Protein AF-A0A847LH49-F1 (afdb_monomer)

Foldseek 3Di:
DAEEALVLVCLCLPDDDNNVLSVVVCVQPVLYAYAPCSLVVNVVVLVVCCVVVVAPPVRSVVSSVVSCVSCVVRHDYDDVVQLVVCVVPAVDDSRVSRRLVSLVVVVHAYADPDPRCCVPPVPRYDHSNGDDRD

Radius of gyration: 14.62 Å; Cα contacts (8 Å, |Δi|>4): 179; chains: 1; bounding box: 34×33×39 Å

Sequence (134 aa):
MIAVDTQVIVYHYLPGEKSELTENLIRRDSDWVTSPLWKYEFRNVLAGFIRKKLVAPLDAVRIAEEAEQFFLNREVLVPPARIVELMAKFPCTGYDLEFVAVAQEMGTRLVTNDGDLLKHFPRATIPLKEFRKK

Structure (mmCIF, N/CA/C/O backbone):
data_AF-A0A847LH49-F1
#
_entry.id   AF-A0A847LH49-F1
#
loop_
_atom_site.group_PDB
_atom_site.id
_atom_site.type_symbol
_atom_site.label_atom_id
_atom_site.label_alt_id
_atom_site.label_comp_id
_atom_site.label_asym_id
_atom_site.label_entity_id
_atom_site.label_seq_id
_atom_site.pdbx_PDB_ins_code
_atom_site.Cartn_x
_atom_site.Cartn_y
_atom_site.Cartn_z
_atom_site.occupancy
_atom_site.B_iso_or_equiv
_atom_site.auth_seq_id
_atom_site.auth_comp_id
_atom_site.auth_asym_id
_atom_site.auth_atom_id
_atom_site.pdbx_PDB_model_num
ATOM 1 N N . MET A 1 1 ? -13.808 -8.222 1.409 1.00 92.44 1 MET A N 1
ATOM 2 C CA . MET A 1 1 ? -13.304 -6.843 1.395 1.00 92.44 1 MET A CA 1
ATOM 3 C C . MET A 1 1 ? -12.241 -6.622 2.457 1.00 92.44 1 MET A C 1
ATOM 5 O O . MET A 1 1 ? -12.539 -6.746 3.646 1.00 92.44 1 MET A O 1
ATOM 9 N N . ILE A 1 2 ? -11.032 -6.241 2.049 1.00 97.19 2 ILE A N 1
ATOM 10 C CA . ILE A 1 2 ? -9.914 -5.879 2.937 1.00 97.19 2 ILE A CA 1
ATOM 11 C C . ILE A 1 2 ? -9.168 -4.658 2.416 1.00 97.19 2 ILE A C 1
ATOM 13 O O . ILE A 1 2 ? -9.092 -4.461 1.209 1.00 97.19 2 ILE A O 1
ATOM 17 N N . ALA A 1 3 ? -8.593 -3.860 3.313 1.00 98.25 3 ALA A N 1
ATOM 18 C CA . ALA A 1 3 ? -7.681 -2.797 2.911 1.00 98.25 3 ALA A CA 1
ATOM 19 C C . ALA A 1 3 ? -6.254 -3.350 2.787 1.00 98.25 3 ALA A C 1
ATOM 21 O O . ALA A 1 3 ? -5.866 -4.226 3.561 1.00 98.25 3 ALA A O 1
ATOM 22 N N . VAL A 1 4 ? -5.467 -2.839 1.843 1.00 98.31 4 VAL A N 1
ATOM 23 C CA . VAL A 1 4 ? -4.053 -3.210 1.661 1.00 98.31 4 VAL A CA 1
ATOM 24 C C . VAL A 1 4 ? -3.178 -1.970 1.501 1.00 98.31 4 VAL A C 1
ATOM 26 O O . VAL A 1 4 ? -3.609 -0.975 0.912 1.00 98.31 4 VAL A O 1
ATOM 29 N N . ASP A 1 5 ? -1.952 -2.032 2.019 1.00 97.94 5 ASP A N 1
ATOM 30 C CA . ASP A 1 5 ? -0.930 -1.008 1.790 1.00 97.94 5 ASP A CA 1
ATOM 31 C C . ASP A 1 5 ? -0.127 -1.277 0.507 1.00 97.94 5 ASP A C 1
ATOM 33 O O . ASP A 1 5 ? -0.210 -2.350 -0.106 1.00 97.94 5 ASP A O 1
ATOM 37 N N . THR A 1 6 ? 0.697 -0.310 0.103 1.00 97.44 6 THR A N 1
ATOM 38 C CA . THR A 1 6 ? 1.563 -0.466 -1.072 1.00 97.44 6 THR A CA 1
ATOM 39 C C . THR A 1 6 ? 2.528 -1.639 -0.935 1.00 97.44 6 THR A C 1
ATOM 41 O O . THR A 1 6 ? 2.866 -2.269 -1.935 1.00 97.44 6 THR A O 1
ATOM 44 N N . GLN A 1 7 ? 2.976 -1.976 0.276 1.00 95.25 7 GLN A N 1
ATOM 45 C CA . GLN A 1 7 ? 3.915 -3.077 0.471 1.00 95.25 7 GLN A CA 1
ATOM 46 C C . GLN A 1 7 ? 3.282 -4.423 0.086 1.00 95.25 7 GLN A C 1
ATOM 48 O O . GLN A 1 7 ? 3.917 -5.232 -0.593 1.00 95.25 7 GLN A O 1
ATOM 53 N N . VAL A 1 8 ? 2.020 -4.649 0.457 1.00 96.81 8 VAL A N 1
ATOM 54 C CA . VAL A 1 8 ? 1.250 -5.827 0.038 1.00 96.81 8 VAL A CA 1
ATOM 55 C C . VAL A 1 8 ? 1.033 -5.829 -1.478 1.00 96.81 8 VAL A C 1
ATOM 57 O O . VAL A 1 8 ? 1.193 -6.875 -2.105 1.00 96.81 8 VAL A O 1
ATOM 60 N N . ILE A 1 9 ? 0.751 -4.674 -2.089 1.00 97.12 9 ILE A N 1
ATOM 61 C CA . ILE A 1 9 ? 0.614 -4.552 -3.553 1.00 97.12 9 ILE A CA 1
ATOM 62 C C . ILE A 1 9 ? 1.932 -4.912 -4.256 1.00 97.12 9 ILE A C 1
ATOM 64 O O . ILE A 1 9 ? 1.946 -5.700 -5.201 1.00 97.12 9 ILE A O 1
ATOM 68 N N . VAL A 1 10 ? 3.060 -4.405 -3.756 1.00 96.25 10 VAL A N 1
ATOM 69 C CA . VAL A 1 10 ? 4.408 -4.717 -4.253 1.00 96.25 10 VAL A CA 1
ATOM 70 C C . VAL A 1 10 ? 4.688 -6.212 -4.197 1.00 96.25 10 VAL A C 1
ATOM 72 O O . VAL A 1 10 ? 5.170 -6.768 -5.178 1.00 96.25 10 VAL A O 1
ATOM 75 N N . TYR A 1 11 ? 4.362 -6.879 -3.089 1.00 95.00 11 TYR A N 1
ATOM 76 C CA . TYR A 1 11 ? 4.551 -8.326 -2.969 1.00 95.00 11 TYR A CA 1
ATOM 77 C C . TYR A 1 11 ? 3.676 -9.134 -3.922 1.00 95.00 11 TYR A C 1
ATOM 79 O O . TYR A 1 11 ? 3.986 -10.294 -4.172 1.00 95.00 11 TYR A O 1
ATOM 87 N N . HIS A 1 12 ? 2.571 -8.575 -4.411 1.00 95.44 12 HIS A N 1
ATOM 88 C CA . HIS A 1 12 ? 1.719 -9.257 -5.374 1.00 95.44 12 HIS A CA 1
ATOM 89 C C . HIS A 1 12 ? 2.240 -9.139 -6.809 1.00 95.44 12 HIS A C 1
ATOM 91 O O . HIS A 1 12 ? 2.270 -10.132 -7.527 1.00 95.44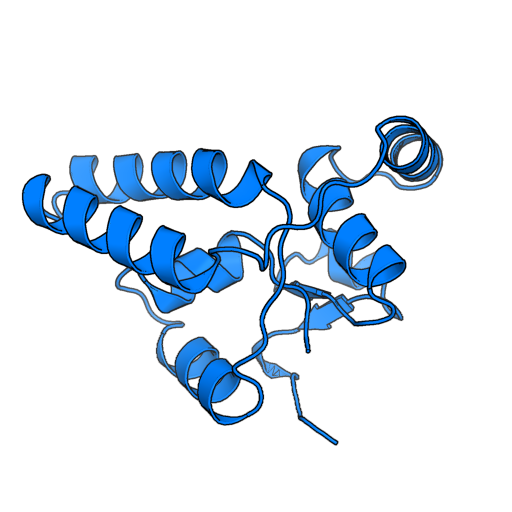 12 HIS A O 1
ATOM 97 N N . TYR A 1 13 ? 2.673 -7.943 -7.210 1.00 95.50 13 TYR A N 1
ATOM 98 C CA . TYR A 1 13 ? 3.000 -7.651 -8.608 1.00 95.50 13 TYR A CA 1
ATOM 99 C C . TYR A 1 13 ? 4.491 -7.710 -8.949 1.00 95.50 13 TYR A C 1
ATOM 101 O O . TYR A 1 13 ? 4.842 -7.897 -10.113 1.00 95.50 13 TYR A O 1
ATOM 109 N N . LEU A 1 14 ? 5.383 -7.514 -7.974 1.00 93.31 14 LEU A N 1
ATOM 110 C CA . LEU A 1 14 ? 6.827 -7.491 -8.210 1.00 93.31 14 LEU A CA 1
ATOM 111 C C . LEU A 1 14 ? 7.488 -8.786 -7.729 1.00 93.31 14 LEU A C 1
ATOM 113 O O . LEU A 1 14 ? 7.073 -9.355 -6.717 1.00 93.31 14 LEU A O 1
ATOM 117 N N . PRO A 1 15 ? 8.547 -9.250 -8.414 1.00 84.44 15 PRO A N 1
ATOM 118 C CA . PRO A 1 15 ? 9.244 -10.466 -8.016 1.00 84.44 15 PRO A CA 1
ATOM 119 C C . PRO A 1 15 ? 9.861 -10.321 -6.615 1.00 84.44 15 PRO A C 1
ATOM 121 O O . PRO A 1 15 ? 10.534 -9.332 -6.319 1.00 84.44 15 PRO A O 1
ATOM 124 N N . GLY A 1 16 ? 9.671 -11.321 -5.750 1.00 83.88 16 GLY A N 1
ATOM 125 C CA . GLY A 1 16 ? 10.234 -11.333 -4.398 1.00 83.88 16 GLY A CA 1
ATOM 126 C C . GLY A 1 16 ? 9.734 -12.493 -3.535 1.00 83.88 16 GLY A C 1
ATOM 127 O O . GLY A 1 16 ? 8.791 -13.189 -3.892 1.00 83.88 16 GLY A O 1
ATOM 128 N N . GLU A 1 17 ? 10.348 -12.676 -2.365 1.00 70.69 17 GLU A N 1
ATOM 129 C CA . GLU A 1 17 ? 10.137 -13.835 -1.472 1.00 70.69 17 GLU A CA 1
ATOM 130 C C . GLU A 1 17 ? 8.718 -13.966 -0.887 1.00 70.69 17 GLU A C 1
ATOM 132 O O . GLU A 1 17 ? 8.390 -14.980 -0.277 1.00 70.69 17 GLU A O 1
ATOM 137 N N . LYS A 1 18 ? 7.870 -12.940 -1.021 1.00 78.56 18 LYS A N 1
ATOM 138 C CA . LYS A 1 18 ? 6.542 -12.882 -0.385 1.00 78.56 18 LYS A CA 1
ATOM 139 C C . LYS A 1 18 ? 5.371 -12.999 -1.368 1.00 78.56 18 LYS A C 1
ATOM 141 O O . LYS A 1 18 ? 4.232 -12.779 -0.953 1.00 78.56 18 LYS A O 1
ATOM 146 N N . SER A 1 19 ? 5.623 -13.378 -2.621 1.00 79.00 19 SER A N 1
ATOM 147 C CA . SER A 1 19 ? 4.578 -13.576 -3.638 1.00 79.00 19 SER A CA 1
ATOM 148 C C . SER A 1 19 ? 3.555 -14.645 -3.238 1.00 79.00 19 SER A C 1
ATOM 150 O O . SER A 1 19 ? 2.351 -14.433 -3.346 1.00 79.00 19 SER A O 1
ATOM 152 N N . GLU A 1 20 ? 3.996 -15.759 -2.648 1.00 86.25 20 GLU A N 1
ATOM 153 C CA . GLU A 1 20 ? 3.082 -16.830 -2.222 1.00 86.25 20 GLU A CA 1
ATOM 154 C C . GLU A 1 20 ? 2.069 -16.365 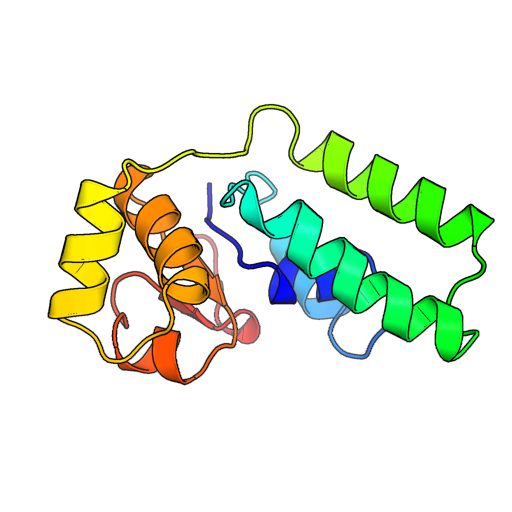-1.161 1.00 86.25 20 GLU A C 1
ATOM 156 O O . GLU A 1 20 ? 0.931 -16.843 -1.103 1.00 86.25 20 GLU A O 1
ATOM 161 N N . LEU A 1 21 ? 2.458 -15.423 -0.295 1.00 89.06 21 LEU A N 1
ATOM 162 C CA . LEU A 1 21 ? 1.573 -14.896 0.743 1.00 89.06 21 LEU A CA 1
ATOM 163 C C . LEU A 1 21 ? 0.455 -14.037 0.150 1.00 89.06 21 LEU A C 1
ATOM 165 O O . LEU A 1 21 ? -0.687 -14.134 0.600 1.00 89.06 21 LEU A O 1
ATOM 169 N N . THR A 1 22 ? 0.760 -13.222 -0.858 1.00 90.19 22 THR A N 1
ATOM 170 C CA . THR A 1 22 ? -0.232 -12.367 -1.521 1.00 90.19 22 THR A CA 1
ATOM 171 C C . THR A 1 22 ? -1.117 -13.152 -2.480 1.00 90.19 22 THR A C 1
ATOM 173 O O . THR A 1 22 ? -2.312 -12.881 -2.557 1.00 90.19 22 THR A O 1
ATOM 176 N N . GLU A 1 23 ? -0.603 -14.199 -3.124 1.00 90.00 23 GLU A N 1
ATOM 177 C CA . GLU A 1 23 ? -1.442 -15.144 -3.863 1.00 90.00 23 GLU A CA 1
ATOM 178 C C . GLU A 1 23 ? -2.461 -15.842 -2.953 1.00 90.00 23 GLU A C 1
ATOM 180 O O . GLU A 1 23 ? -3.646 -15.942 -3.278 1.00 90.00 23 GLU A O 1
ATOM 185 N N . ASN A 1 24 ? -2.017 -16.310 -1.782 1.00 91.19 24 ASN A N 1
ATOM 186 C CA . ASN A 1 24 ? -2.914 -16.870 -0.774 1.00 91.19 24 ASN A CA 1
ATOM 187 C C . ASN A 1 24 ? -3.932 -15.837 -0.281 1.00 91.19 24 ASN A C 1
ATOM 189 O O . ASN A 1 24 ? -5.077 -16.200 -0.002 1.00 91.19 24 ASN A O 1
ATOM 193 N N . LEU A 1 25 ? -3.527 -14.569 -0.169 1.00 94.44 25 LEU A N 1
ATOM 194 C CA . LEU A 1 25 ? -4.417 -13.476 0.196 1.00 94.44 25 LEU A CA 1
ATOM 195 C C . LEU A 1 25 ? -5.513 -13.290 -0.861 1.00 94.44 25 LEU A C 1
ATOM 197 O O . LEU A 1 25 ? -6.681 -13.360 -0.490 1.00 94.44 25 LEU A O 1
ATOM 201 N N . ILE A 1 26 ? -5.159 -13.175 -2.149 1.00 92.56 26 ILE A N 1
ATOM 202 C CA . ILE A 1 26 ? -6.128 -13.057 -3.255 1.00 92.56 26 ILE A CA 1
ATOM 203 C C . ILE A 1 26 ? -7.086 -14.245 -3.281 1.00 92.56 26 ILE A C 1
ATOM 205 O O . ILE A 1 26 ? -8.295 -14.057 -3.403 1.00 92.56 26 ILE A O 1
ATOM 209 N N . ARG A 1 27 ? -6.571 -15.475 -3.131 1.00 91.88 27 ARG A N 1
ATOM 210 C CA . ARG A 1 27 ? -7.409 -16.687 -3.120 1.00 91.88 27 ARG A CA 1
ATOM 211 C C . ARG A 1 27 ? -8.436 -16.677 -1.990 1.00 91.88 27 ARG A C 1
ATOM 213 O O . ARG A 1 27 ? -9.514 -17.246 -2.137 1.00 91.88 27 ARG A O 1
ATOM 220 N N . ARG A 1 28 ? -8.104 -16.069 -0.849 1.00 92.31 28 ARG A N 1
ATOM 221 C CA . ARG A 1 28 ? -9.012 -15.963 0.300 1.00 92.31 28 ARG A CA 1
ATOM 222 C C . ARG A 1 28 ? -10.002 -14.825 0.096 1.00 92.31 28 ARG A C 1
ATOM 224 O O . ARG A 1 28 ? -11.210 -15.026 0.204 1.00 92.31 28 ARG A O 1
ATOM 231 N N . ASP A 1 29 ? -9.510 -13.632 -0.190 1.00 93.44 29 ASP A N 1
ATOM 232 C CA . ASP A 1 29 ? -10.319 -12.443 -0.415 1.00 93.44 29 ASP A CA 1
ATOM 233 C C . ASP A 1 29 ? -9.692 -11.635 -1.545 1.00 93.44 29 ASP A C 1
ATOM 235 O O . ASP A 1 29 ? -8.587 -11.137 -1.384 1.00 93.44 29 ASP A O 1
ATOM 239 N N . SER A 1 30 ? -10.374 -11.528 -2.684 1.00 93.12 30 SER A N 1
ATOM 240 C CA . SER A 1 30 ? -9.908 -10.778 -3.856 1.00 93.12 30 SER A CA 1
ATOM 241 C C . SER A 1 30 ? -10.443 -9.343 -3.902 1.00 93.12 30 SER A C 1
ATOM 243 O O . SER A 1 30 ? -10.159 -8.610 -4.848 1.00 93.12 30 SER A O 1
ATOM 245 N N . ASP A 1 31 ? -11.265 -8.958 -2.926 1.00 96.06 31 ASP A N 1
ATOM 246 C CA . ASP A 1 31 ? -11.922 -7.658 -2.864 1.00 96.06 31 ASP A CA 1
ATOM 247 C C . ASP A 1 31 ? -11.062 -6.687 -2.043 1.00 96.06 31 ASP A C 1
ATOM 249 O O . ASP A 1 31 ? -11.297 -6.444 -0.857 1.00 96.06 31 ASP A O 1
ATOM 253 N N . TRP A 1 32 ? -9.962 -6.238 -2.647 1.00 97.69 32 TRP A N 1
ATOM 254 C CA . TRP A 1 32 ? -8.995 -5.353 -1.997 1.00 97.69 32 TRP A CA 1
ATOM 255 C C . TRP A 1 32 ? -9.317 -3.898 -2.294 1.00 97.69 32 TRP A C 1
ATOM 257 O O . TRP A 1 32 ? -9.516 -3.537 -3.451 1.00 97.69 32 TRP A O 1
ATOM 267 N N . VAL A 1 33 ? -9.267 -3.061 -1.265 1.00 98.44 33 VAL A N 1
ATOM 268 C CA . VAL A 1 33 ? -9.356 -1.603 -1.369 1.00 98.44 33 VAL A CA 1
ATOM 269 C C . VAL A 1 33 ? -8.068 -0.953 -0.869 1.00 98.44 33 VAL A C 1
ATOM 271 O O . VAL A 1 33 ? -7.326 -1.544 -0.082 1.00 98.44 33 VAL A O 1
ATOM 274 N N . THR A 1 34 ? -7.769 0.260 -1.324 1.00 98.56 34 THR A N 1
ATOM 275 C CA . THR A 1 34 ? -6.546 0.970 -0.915 1.00 98.56 34 THR A CA 1
ATOM 276 C C . THR A 1 34 ? -6.683 2.493 -1.039 1.00 98.56 34 THR A C 1
ATOM 278 O O . THR A 1 34 ? -7.687 2.991 -1.550 1.00 98.56 34 THR A O 1
ATOM 281 N N . SER A 1 35 ? -5.685 3.241 -0.558 1.00 98.25 35 SER A N 1
ATOM 282 C CA . SER A 1 35 ? -5.592 4.696 -0.753 1.00 98.25 35 SER A CA 1
ATOM 283 C C . SER A 1 35 ? -4.980 5.009 -2.121 1.00 98.25 35 SER A C 1
ATOM 285 O O . SER A 1 35 ? -3.973 4.382 -2.447 1.00 98.25 35 SER A O 1
ATOM 287 N N . PRO A 1 36 ? -5.470 6.013 -2.887 1.00 97.94 36 PRO A N 1
ATOM 288 C CA . PRO A 1 36 ? -4.895 6.434 -4.174 1.00 97.94 36 PRO A CA 1
ATOM 289 C C . PRO A 1 36 ? -3.384 6.714 -4.158 1.00 97.94 36 PRO A C 1
ATOM 291 O O . PRO A 1 36 ? -2.738 6.690 -5.210 1.00 97.94 36 PRO A O 1
ATOM 294 N N . LEU A 1 37 ? -2.820 6.980 -2.974 1.00 97.50 37 LEU A N 1
ATOM 295 C CA . LEU A 1 37 ? -1.388 7.151 -2.750 1.00 97.50 37 LEU A CA 1
ATOM 296 C C . LEU A 1 37 ? -0.556 5.970 -3.278 1.00 97.50 37 LEU A C 1
ATOM 298 O O . LEU A 1 37 ? 0.569 6.179 -3.744 1.00 97.50 37 LEU A O 1
ATOM 302 N N . TRP A 1 38 ? -1.124 4.758 -3.271 1.00 98.44 38 TRP A N 1
ATOM 303 C CA . TRP A 1 38 ? -0.430 3.529 -3.649 1.00 98.44 38 TRP A CA 1
ATOM 304 C C . TRP A 1 38 ? 0.256 3.624 -5.014 1.00 98.44 38 TRP A C 1
ATOM 306 O O . TRP A 1 38 ? 1.356 3.108 -5.184 1.00 98.44 38 TRP A O 1
ATOM 316 N N . LYS A 1 39 ? -0.337 4.345 -5.977 1.00 97.94 39 LYS A N 1
ATOM 317 C CA . LYS A 1 39 ? 0.210 4.509 -7.334 1.00 97.94 39 LYS A CA 1
ATOM 318 C C . LYS A 1 39 ? 1.591 5.149 -7.313 1.00 97.94 39 LYS A C 1
ATOM 320 O O . LYS A 1 39 ? 2.497 4.728 -8.031 1.00 97.94 39 LYS A O 1
ATOM 325 N N . TYR A 1 40 ? 1.761 6.182 -6.494 1.00 97.06 40 TYR A N 1
ATOM 326 C CA . TYR A 1 40 ? 3.009 6.936 -6.421 1.00 97.06 40 TYR A CA 1
ATOM 327 C C . TYR A 1 40 ? 4.089 6.140 -5.693 1.00 97.06 40 TYR A C 1
ATOM 329 O O . TYR A 1 40 ? 5.224 6.056 -6.166 1.00 97.06 40 TYR A O 1
ATOM 337 N N . GLU A 1 41 ? 3.723 5.491 -4.590 1.00 97.88 41 GLU A N 1
ATOM 338 C CA . GLU A 1 41 ? 4.637 4.637 -3.838 1.00 97.88 41 GLU A CA 1
ATOM 339 C C . GLU A 1 41 ? 5.053 3.398 -4.643 1.00 97.88 41 GLU A C 1
ATOM 341 O O . GLU A 1 41 ? 6.240 3.071 -4.712 1.00 97.88 41 GLU A O 1
ATOM 346 N N . PHE A 1 42 ? 4.108 2.755 -5.333 1.00 98.06 42 PHE A N 1
ATOM 347 C CA . PHE A 1 42 ? 4.359 1.585 -6.169 1.00 98.06 42 PHE A CA 1
ATOM 348 C C . PHE A 1 42 ? 5.327 1.915 -7.304 1.00 98.06 42 PHE A C 1
ATOM 350 O O . PHE A 1 42 ? 6.322 1.216 -7.494 1.00 98.06 42 PHE A O 1
ATOM 357 N N . ARG A 1 43 ? 5.106 3.028 -8.016 1.00 97.06 43 ARG A N 1
ATOM 358 C CA . ARG A 1 43 ? 6.006 3.488 -9.087 1.00 97.06 43 ARG A CA 1
ATOM 359 C C . ARG A 1 43 ? 7.397 3.848 -8.556 1.00 97.06 43 ARG A C 1
ATOM 361 O O . ARG A 1 43 ? 8.391 3.584 -9.233 1.00 97.06 43 ARG A O 1
ATOM 368 N N . ASN A 1 44 ? 7.496 4.394 -7.342 1.00 97.25 44 ASN A N 1
ATOM 369 C CA . ASN A 1 44 ? 8.786 4.644 -6.698 1.00 97.25 44 ASN A CA 1
ATOM 370 C C . ASN A 1 44 ? 9.540 3.336 -6.400 1.00 97.25 44 ASN A C 1
ATOM 372 O O . ASN A 1 44 ? 10.736 3.231 -6.682 1.00 97.25 44 ASN A O 1
ATOM 376 N N . VAL A 1 45 ? 8.845 2.308 -5.901 1.00 96.94 45 VAL A N 1
ATOM 377 C CA . VAL A 1 45 ? 9.435 0.975 -5.707 1.00 96.94 45 VAL A CA 1
ATOM 378 C C . VAL A 1 45 ? 9.853 0.370 -7.050 1.00 96.94 45 VAL A C 1
ATOM 380 O O . VAL A 1 45 ? 10.993 -0.075 -7.194 1.00 96.94 45 VAL A O 1
ATOM 383 N N . LEU A 1 46 ? 8.980 0.425 -8.056 1.00 96.75 46 LEU A N 1
ATOM 384 C CA . LEU A 1 46 ? 9.225 -0.083 -9.406 1.00 96.75 46 LEU A CA 1
ATOM 385 C C . LEU A 1 46 ? 10.461 0.558 -10.056 1.00 96.75 46 LEU A C 1
ATOM 387 O O . LEU A 1 46 ? 11.266 -0.142 -10.670 1.00 96.75 46 LEU A O 1
ATOM 391 N N . ALA A 1 47 ? 10.692 1.858 -9.843 1.00 97.44 47 ALA A N 1
ATOM 392 C CA . ALA A 1 47 ? 11.915 2.530 -10.284 1.00 97.44 47 ALA A CA 1
ATOM 393 C C . ALA A 1 47 ? 13.183 1.873 -9.706 1.00 97.44 47 ALA A C 1
ATOM 395 O O . ALA A 1 47 ? 14.194 1.747 -10.401 1.00 97.44 47 ALA A O 1
ATOM 396 N N . GLY A 1 48 ? 13.134 1.405 -8.456 1.00 97.12 48 GLY A N 1
ATOM 397 C CA . GLY A 1 48 ? 14.207 0.627 -7.841 1.00 97.12 48 GLY A CA 1
ATOM 398 C C . GLY A 1 48 ? 14.456 -0.710 -8.547 1.00 97.12 48 GLY A C 1
ATOM 399 O O . GLY A 1 48 ? 15.611 -1.064 -8.790 1.00 97.12 48 GLY 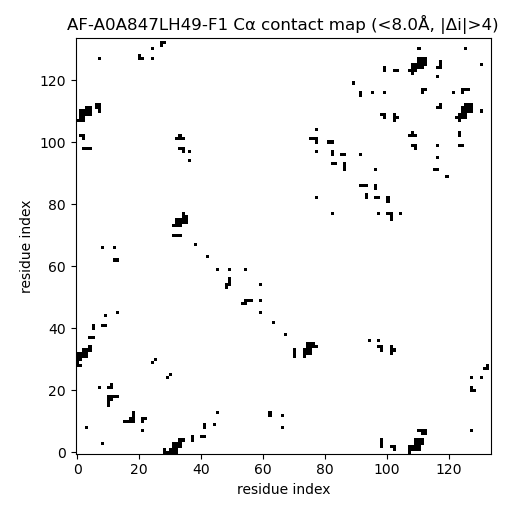A O 1
ATOM 400 N N . PHE A 1 49 ? 13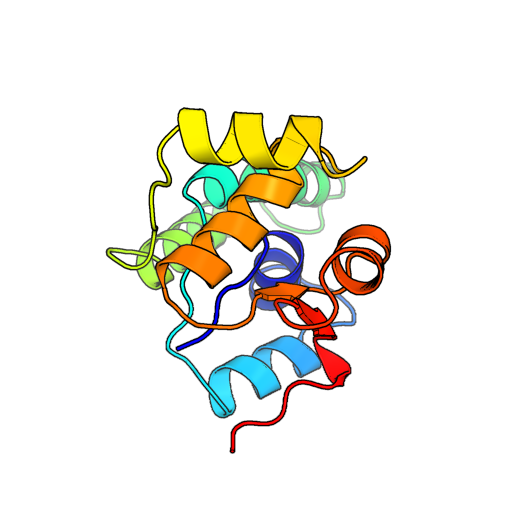.395 -1.425 -8.927 1.00 97.00 49 PHE A N 1
ATOM 401 C CA . PHE A 1 49 ? 13.493 -2.683 -9.678 1.00 97.00 49 PHE A CA 1
ATOM 402 C C . PHE A 1 49 ? 14.075 -2.472 -11.081 1.00 97.00 49 PHE A C 1
ATOM 404 O O . PHE A 1 49 ? 14.960 -3.228 -11.489 1.00 97.00 49 PHE A O 1
ATOM 411 N N . ILE A 1 50 ? 13.662 -1.408 -11.779 1.00 97.25 50 ILE A N 1
ATOM 412 C CA . ILE A 1 50 ? 14.206 -1.033 -13.094 1.00 97.25 50 ILE A CA 1
ATOM 413 C C . ILE A 1 50 ? 15.704 -0.716 -12.990 1.00 97.25 50 ILE A C 1
ATOM 415 O O . ILE A 1 50 ? 16.506 -1.257 -13.750 1.00 97.25 50 ILE A O 1
ATOM 419 N N . ARG A 1 51 ? 16.119 0.117 -12.022 1.00 97.81 51 ARG A N 1
ATOM 420 C CA . ARG A 1 51 ? 17.539 0.481 -11.825 1.00 97.81 51 ARG A CA 1
ATOM 421 C C . ARG A 1 51 ? 18.415 -0.732 -11.515 1.00 97.81 51 ARG A C 1
ATOM 423 O O . ARG A 1 51 ? 19.557 -0.792 -11.962 1.00 97.81 51 ARG A O 1
ATOM 430 N N . LYS A 1 52 ? 17.873 -1.706 -10.779 1.00 97.00 52 LYS A N 1
ATOM 431 C CA . LYS A 1 52 ? 18.530 -2.987 -10.479 1.00 97.00 52 LYS A CA 1
ATOM 432 C C . LYS A 1 52 ? 18.463 -3.993 -11.637 1.00 97.00 52 LYS A C 1
ATOM 434 O O . LYS A 1 52 ? 18.994 -5.088 -11.495 1.00 97.00 52 LYS A O 1
ATOM 439 N N . LYS A 1 53 ? 17.834 -3.636 -12.766 1.00 96.75 53 LYS A N 1
ATOM 440 C CA . LYS A 1 53 ? 17.598 -4.504 -13.934 1.00 96.75 53 LYS A CA 1
ATOM 441 C C . LYS A 1 53 ? 16.827 -5.789 -13.600 1.00 96.75 53 LYS A C 1
ATOM 443 O O . LYS A 1 53 ? 16.981 -6.792 -14.286 1.00 96.75 53 LYS A O 1
ATOM 448 N N . LEU A 1 54 ? 16.004 -5.755 -12.551 1.00 96.06 54 LEU A N 1
ATOM 449 C CA . LEU A 1 54 ? 15.145 -6.876 -12.148 1.00 96.06 54 LEU A CA 1
ATOM 450 C C . LEU A 1 54 ? 13.841 -6.919 -12.952 1.00 96.06 54 LEU A C 1
ATOM 452 O O . LEU A 1 54 ? 13.226 -7.970 -13.070 1.00 96.06 54 LEU A O 1
ATOM 456 N N . VAL A 1 55 ? 13.422 -5.771 -13.487 1.00 96.75 55 VAL A N 1
ATOM 457 C CA . VAL A 1 55 ? 12.239 -5.616 -14.337 1.00 96.75 55 VAL A CA 1
ATOM 458 C C . VAL A 1 55 ? 12.629 -4.724 -15.512 1.00 96.75 55 VAL A C 1
ATOM 460 O O . VAL A 1 55 ? 13.231 -3.664 -15.312 1.00 96.75 55 VAL A O 1
ATOM 463 N N . ALA A 1 56 ? 12.321 -5.147 -16.738 1.00 97.38 56 ALA A N 1
ATOM 464 C CA . ALA A 1 56 ? 12.563 -4.333 -17.924 1.00 97.38 56 ALA A CA 1
ATOM 465 C C . ALA A 1 56 ? 11.573 -3.151 -17.980 1.00 97.38 56 ALA A C 1
ATOM 467 O O . ALA A 1 56 ? 10.442 -3.291 -17.523 1.00 97.38 56 ALA A O 1
ATOM 468 N N . PRO A 1 57 ? 11.933 -1.995 -18.570 1.00 96.75 57 PRO A N 1
ATOM 469 C CA . PRO A 1 57 ? 11.031 -0.842 -18.627 1.00 96.75 57 PRO A CA 1
ATOM 470 C C . PRO A 1 57 ? 9.659 -1.132 -19.257 1.00 96.75 57 PRO A C 1
ATOM 472 O O . PRO A 1 57 ? 8.654 -0.636 -18.763 1.00 96.75 57 PRO A O 1
ATOM 475 N N . LEU A 1 58 ? 9.603 -1.957 -20.309 1.00 97.25 58 LEU A N 1
ATOM 476 C CA . LEU A 1 58 ? 8.334 -2.351 -20.933 1.00 97.25 58 LEU A CA 1
ATOM 477 C C . LEU A 1 58 ? 7.485 -3.239 -20.012 1.00 97.25 58 LEU A C 1
ATOM 479 O O . LEU A 1 58 ? 6.283 -3.019 -19.894 1.00 97.25 58 LEU A O 1
ATOM 483 N N . ASP A 1 59 ? 8.106 -4.190 -19.308 1.00 97.44 59 ASP A N 1
ATOM 484 C CA . ASP A 1 59 ? 7.406 -5.000 -18.306 1.00 97.44 59 ASP A CA 1
ATOM 485 C C . ASP A 1 59 ? 6.920 -4.150 -17.133 1.00 97.44 59 ASP A C 1
ATOM 487 O O . ASP A 1 59 ? 5.832 -4.380 -16.622 1.00 97.44 59 ASP A O 1
ATOM 491 N N . ALA A 1 60 ? 7.688 -3.138 -16.727 1.00 97.19 60 ALA A N 1
ATOM 492 C CA . ALA A 1 60 ? 7.296 -2.222 -15.666 1.00 97.19 60 ALA A CA 1
ATOM 493 C C . ALA A 1 60 ? 6.018 -1.441 -16.016 1.00 97.19 60 ALA A C 1
ATOM 495 O O . ALA A 1 60 ? 5.150 -1.294 -15.158 1.00 97.19 60 ALA A O 1
ATOM 496 N N . VAL A 1 61 ? 5.877 -0.980 -17.266 1.00 97.44 61 VAL A N 1
ATOM 497 C CA . VAL A 1 61 ? 4.635 -0.344 -17.743 1.00 97.44 61 VAL A CA 1
ATOM 498 C C . VAL A 1 61 ? 3.467 -1.318 -17.628 1.00 97.44 61 VAL A C 1
ATOM 500 O O . VAL A 1 61 ? 2.483 -1.002 -16.967 1.00 97.44 61 VAL A O 1
ATOM 503 N N . ARG A 1 62 ? 3.616 -2.528 -18.180 1.00 98.00 62 ARG A N 1
ATOM 504 C CA . ARG A 1 62 ? 2.571 -3.557 -18.138 1.00 98.00 62 ARG A CA 1
ATOM 505 C C . ARG A 1 62 ? 2.163 -3.912 -16.705 1.00 98.00 62 ARG A C 1
ATOM 507 O O . ARG A 1 62 ? 0.979 -3.970 -16.405 1.00 98.00 62 ARG A O 1
ATOM 514 N N . ILE A 1 63 ? 3.132 -4.096 -15.809 1.00 97.75 63 ILE A N 1
ATOM 515 C CA . ILE A 1 63 ? 2.885 -4.391 -14.391 1.00 97.75 63 ILE A CA 1
ATOM 516 C C . ILE A 1 63 ? 2.099 -3.258 -13.715 1.00 97.75 63 ILE A C 1
ATOM 518 O O . ILE A 1 63 ? 1.169 -3.522 -12.954 1.00 97.75 63 ILE A O 1
ATOM 522 N N . ALA A 1 64 ? 2.466 -1.999 -13.970 1.00 97.62 64 ALA A N 1
ATOM 523 C CA . ALA A 1 64 ? 1.753 -0.856 -13.408 1.00 97.62 64 ALA A CA 1
ATOM 524 C C . ALA A 1 64 ? 0.312 -0.770 -13.936 1.00 97.62 64 ALA A C 1
ATOM 526 O O . ALA A 1 64 ? -0.608 -0.563 -13.150 1.00 97.62 64 ALA A O 1
ATOM 527 N N . GLU A 1 65 ? 0.107 -0.987 -15.236 1.00 98.00 65 GLU A N 1
ATOM 528 C CA . GLU A 1 65 ? -1.224 -1.009 -15.849 1.00 98.00 65 GLU A CA 1
ATOM 529 C C . GLU A 1 65 ? -2.091 -2.143 -15.286 1.00 98.00 65 GLU A C 1
ATOM 531 O O . GLU A 1 65 ? -3.238 -1.903 -14.917 1.00 98.00 65 GLU A O 1
ATOM 536 N N . GLU A 1 66 ? -1.548 -3.356 -15.150 1.00 97.75 66 GLU A N 1
ATOM 537 C CA . GLU A 1 66 ? -2.241 -4.502 -14.545 1.00 97.75 66 GLU A CA 1
ATOM 538 C C . GLU A 1 66 ? -2.671 -4.199 -13.097 1.00 97.75 66 GLU A C 1
ATOM 540 O O . GLU A 1 66 ? -3.829 -4.426 -12.730 1.00 97.75 66 GLU A O 1
ATOM 545 N N . ALA A 1 67 ? -1.776 -3.617 -12.292 1.00 97.81 67 ALA A N 1
ATOM 546 C CA . ALA A 1 67 ? -2.088 -3.215 -10.923 1.00 97.81 67 ALA A CA 1
ATOM 547 C C . ALA A 1 67 ? -3.168 -2.124 -10.866 1.00 97.81 67 ALA A C 1
ATOM 549 O O . ALA A 1 67 ? -4.094 -2.209 -10.059 1.00 97.81 67 ALA A O 1
ATOM 550 N N . GLU A 1 68 ? -3.092 -1.116 -11.737 1.00 97.88 68 GLU A N 1
ATOM 551 C CA . GLU A 1 68 ? -4.081 -0.035 -11.791 1.00 97.88 68 GLU A CA 1
ATOM 552 C C . GLU A 1 68 ? -5.457 -0.534 -12.233 1.00 97.88 68 GLU A C 1
ATOM 554 O O . GLU A 1 68 ? -6.466 -0.123 -11.660 1.00 97.88 68 GLU A O 1
ATOM 559 N N . GLN A 1 69 ? -5.515 -1.475 -13.179 1.00 98.06 69 GLN A N 1
ATOM 560 C CA . GLN A 1 69 ? -6.771 -2.114 -13.569 1.00 98.06 69 GLN A CA 1
ATOM 561 C C . GLN A 1 69 ? -7.396 -2.908 -12.418 1.00 98.06 69 GLN A C 1
ATOM 563 O O . GLN A 1 69 ? -8.610 -2.853 -12.228 1.00 98.06 69 GLN A O 1
ATOM 568 N N . PHE A 1 70 ? -6.593 -3.607 -11.611 1.00 97.69 70 PHE A N 1
ATOM 569 C CA . PHE A 1 70 ? -7.105 -4.347 -10.455 1.00 97.69 70 PHE A CA 1
ATOM 570 C C . PHE A 1 70 ? -7.739 -3.439 -9.390 1.00 97.69 70 PHE A C 1
ATOM 572 O O . PHE A 1 70 ? -8.721 -3.834 -8.756 1.00 97.69 70 PHE A O 1
ATOM 579 N N . PHE A 1 71 ? -7.200 -2.232 -9.201 1.00 98.00 71 PHE A N 1
ATOM 580 C CA . PHE A 1 71 ? -7.715 -1.251 -8.241 1.00 98.00 71 PHE A CA 1
ATOM 581 C C . PHE A 1 71 ? -8.708 -0.250 -8.837 1.00 98.00 71 PHE A C 1
ATOM 583 O O . PHE A 1 71 ? -9.181 0.636 -8.122 1.00 98.00 71 PHE A O 1
ATOM 590 N N . LEU A 1 72 ? -9.082 -0.389 -10.111 1.00 96.44 72 LEU A N 1
ATOM 591 C CA . LEU A 1 72 ? -10.096 0.461 -10.722 1.00 96.44 72 LEU A CA 1
ATOM 592 C C . LEU A 1 72 ? -11.404 0.379 -9.917 1.00 96.44 72 LEU A C 1
ATOM 594 O O . LEU A 1 72 ? -11.955 -0.700 -9.708 1.00 96.44 72 LEU A O 1
ATOM 598 N N . ASN A 1 73 ? -11.905 1.532 -9.463 1.00 96.38 73 ASN A N 1
ATOM 599 C CA . ASN A 1 73 ? -13.066 1.657 -8.568 1.00 96.38 73 ASN A CA 1
ATOM 600 C 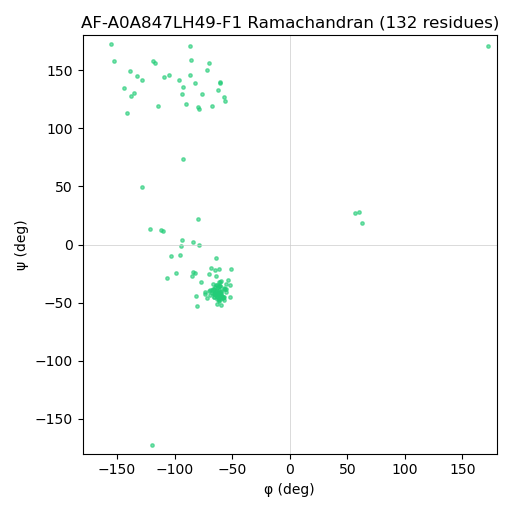C . ASN A 1 73 ? -12.899 1.008 -7.175 1.00 96.38 73 ASN A C 1
ATOM 602 O O . ASN A 1 73 ? -13.892 0.768 -6.492 1.00 96.38 73 ASN A O 1
ATOM 606 N N . ARG A 1 74 ? -11.662 0.733 -6.740 1.00 97.62 74 ARG A N 1
ATOM 607 C CA . ARG A 1 74 ? -11.326 0.196 -5.403 1.00 97.62 74 ARG A CA 1
ATOM 608 C C . ARG A 1 74 ? -10.379 1.104 -4.614 1.00 97.62 74 ARG A C 1
ATOM 610 O O . ARG A 1 74 ? -9.806 0.707 -3.600 1.00 97.62 74 ARG A O 1
ATOM 617 N N . GLU A 1 75 ? -10.209 2.329 -5.090 1.00 98.06 75 GLU A N 1
ATOM 618 C CA . GLU A 1 75 ? -9.456 3.372 -4.410 1.00 98.06 75 GLU A CA 1
ATOM 619 C C . GLU A 1 75 ? -10.415 4.219 -3.572 1.00 98.06 75 GLU A C 1
ATOM 621 O O . GLU A 1 75 ? -11.433 4.698 -4.074 1.00 98.06 75 GLU A O 1
ATOM 626 N N . VAL A 1 76 ? -10.086 4.414 -2.298 1.00 98.12 76 VAL A N 1
ATOM 627 C CA . VAL A 1 76 ? -10.914 5.169 -1.355 1.00 98.12 76 VAL A CA 1
ATOM 628 C C . VAL A 1 76 ? -10.162 6.427 -0.948 1.00 98.12 76 VAL A C 1
ATOM 630 O O . VAL A 1 76 ? -9.070 6.356 -0.388 1.00 98.12 76 VAL A O 1
ATOM 633 N N . LEU A 1 77 ? -10.746 7.588 -1.244 1.00 97.00 77 LEU A N 1
ATOM 634 C CA . LEU A 1 77 ? -10.205 8.876 -0.826 1.00 97.00 77 LEU A CA 1
ATOM 635 C C . LEU A 1 77 ? -10.776 9.250 0.539 1.00 97.00 77 LEU A C 1
ATOM 637 O O . LEU A 1 77 ? -11.988 9.403 0.690 1.00 97.00 77 LEU A O 1
ATOM 641 N N . VAL A 1 78 ? -9.896 9.441 1.515 1.00 96.88 78 VAL A N 1
ATOM 642 C CA . VAL A 1 78 ? -10.277 9.882 2.856 1.00 96.88 78 VAL A CA 1
ATOM 643 C C . VAL A 1 78 ? -10.098 11.404 2.971 1.00 96.88 78 VAL A C 1
ATOM 645 O O . VAL A 1 78 ? -9.127 11.949 2.443 1.00 96.88 78 VAL A O 1
ATOM 648 N N . PRO A 1 79 ? -11.000 12.134 3.658 1.00 96.81 79 PRO A N 1
ATOM 649 C CA . PRO A 1 79 ? -10.847 13.571 3.854 1.00 96.81 79 PRO A CA 1
ATOM 650 C C . PRO A 1 79 ? -9.558 13.937 4.616 1.00 96.81 79 PRO A C 1
ATOM 652 O O . PRO A 1 79 ? -9.274 13.324 5.649 1.00 96.81 79 PRO A O 1
ATOM 655 N N . PRO A 1 80 ? -8.840 15.011 4.230 1.00 96.62 80 PRO A N 1
ATOM 656 C CA . PRO A 1 80 ? -7.611 15.436 4.909 1.00 96.62 80 PRO A CA 1
ATOM 657 C C . PRO A 1 80 ? -7.774 15.671 6.415 1.00 96.62 80 PRO A C 1
ATOM 659 O O . PRO A 1 80 ? -6.869 15.378 7.190 1.00 96.62 80 PRO A O 1
ATOM 662 N N . ALA A 1 81 ? -8.945 16.154 6.848 1.00 97.75 81 ALA A N 1
ATOM 663 C CA . ALA A 1 81 ? -9.253 16.351 8.263 1.00 97.75 81 ALA A CA 1
ATOM 664 C C . ALA A 1 81 ? -9.076 15.057 9.073 1.00 97.75 81 ALA A C 1
ATOM 666 O O . ALA A 1 81 ? -8.497 15.082 10.158 1.00 97.75 81 ALA A O 1
ATOM 667 N N . ARG A 1 82 ? -9.492 13.914 8.515 1.00 97.50 82 ARG A N 1
ATOM 668 C CA . ARG A 1 82 ? -9.351 12.616 9.175 1.00 97.50 82 ARG A CA 1
ATOM 669 C C . ARG A 1 82 ? -7.888 12.198 9.304 1.00 97.50 82 ARG A C 1
ATOM 671 O O . ARG A 1 82 ? -7.496 11.665 10.339 1.00 97.50 82 ARG A O 1
ATOM 678 N N . ILE A 1 83 ? -7.081 12.461 8.281 1.00 97.69 83 ILE A N 1
ATOM 679 C CA . ILE A 1 83 ? -5.645 12.158 8.301 1.00 97.69 83 ILE A CA 1
ATOM 680 C C . ILE A 1 83 ? -4.934 13.025 9.344 1.00 97.69 83 ILE A C 1
ATOM 682 O O . ILE A 1 83 ? -4.193 12.503 10.174 1.00 97.69 83 ILE A O 1
ATOM 686 N N . VAL A 1 84 ? -5.241 14.324 9.391 1.00 97.94 84 VAL A N 1
ATOM 687 C CA . VAL A 1 84 ? -4.699 15.253 10.397 1.00 97.94 84 VAL A CA 1
ATOM 688 C C . VAL A 1 84 ? -5.085 14.833 11.821 1.00 97.94 84 VAL A C 1
ATOM 690 O O . VAL A 1 84 ? -4.240 14.851 12.716 1.00 97.94 84 VAL A O 1
ATOM 693 N N . GLU A 1 85 ? -6.326 14.392 12.046 1.00 97.94 85 GLU A N 1
ATOM 694 C CA . GLU A 1 85 ? -6.751 13.846 13.343 1.00 97.94 85 GLU A CA 1
ATOM 695 C C . GLU A 1 85 ? -5.935 12.622 13.771 1.00 97.94 85 GLU A C 1
ATOM 697 O O . GLU A 1 85 ? -5.633 12.469 14.958 1.00 97.94 85 GLU A O 1
ATOM 702 N N . LEU A 1 86 ? -5.617 11.727 12.833 1.00 97.88 86 LEU A N 1
ATOM 703 C CA . LEU A 1 86 ? -4.798 10.550 13.109 1.00 97.88 86 LEU A CA 1
ATOM 704 C C . LEU A 1 86 ? -3.344 10.946 13.395 1.00 97.88 86 LEU A C 1
ATOM 706 O O . LEU A 1 86 ? -2.781 10.462 14.375 1.00 97.88 86 LEU A O 1
ATOM 710 N N . MET A 1 87 ? -2.772 11.872 12.621 1.00 97.50 87 MET A N 1
ATOM 711 C CA . MET A 1 87 ? -1.406 12.379 12.821 1.00 97.50 87 MET A CA 1
ATOM 712 C C . MET A 1 87 ? -1.228 13.047 14.188 1.00 97.50 87 MET A C 1
ATOM 714 O O . MET A 1 87 ? -0.184 12.914 14.817 1.00 97.50 87 MET A O 1
ATOM 718 N N . ALA A 1 88 ? -2.255 13.741 14.683 1.00 97.88 88 ALA A N 1
ATOM 719 C CA . ALA A 1 88 ? -2.223 14.351 16.011 1.00 97.88 88 ALA A CA 1
ATOM 720 C C . ALA A 1 88 ? -2.227 13.320 17.159 1.00 97.88 88 ALA A C 1
ATOM 722 O O . ALA A 1 88 ? -1.867 13.655 18.286 1.00 97.88 88 ALA A O 1
ATOM 723 N N . LYS A 1 89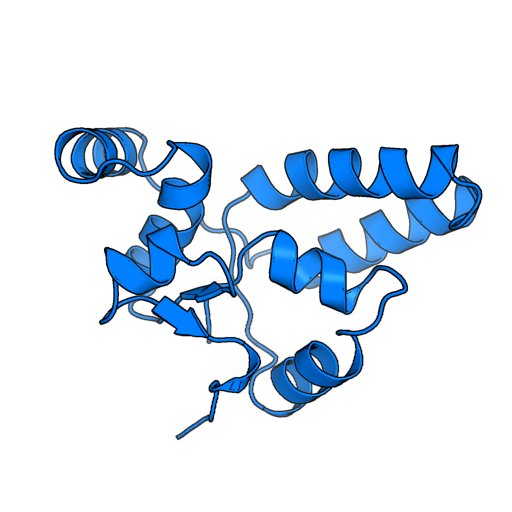 ? -2.668 12.082 16.900 1.00 97.56 89 LYS A N 1
ATOM 724 C CA . LYS A 1 89 ? -2.871 11.038 17.920 1.00 97.56 89 LYS A CA 1
ATOM 725 C C . LYS A 1 89 ? -1.821 9.936 17.884 1.00 97.56 89 LYS A C 1
ATOM 727 O O . LYS A 1 89 ? -1.567 9.319 18.916 1.00 97.56 89 LYS A O 1
ATOM 732 N N . PHE A 1 90 ? -1.253 9.660 16.717 1.00 97.19 90 PHE A N 1
ATOM 733 C CA . PHE A 1 90 ? -0.374 8.521 16.497 1.00 97.19 90 PHE A CA 1
ATOM 734 C C . PHE A 1 90 ? 0.940 8.973 15.859 1.00 97.19 90 PHE A C 1
ATOM 736 O O . PHE A 1 90 ? 0.919 9.816 14.967 1.00 97.19 90 PHE A O 1
ATOM 743 N N . PRO A 1 91 ? 2.082 8.390 16.256 1.00 96.00 91 PRO A N 1
ATOM 744 C CA . PRO A 1 91 ? 3.398 8.786 15.756 1.00 96.00 91 PRO A CA 1
ATOM 745 C C . PRO A 1 91 ? 3.725 8.195 14.367 1.00 96.00 91 PRO A C 1
ATOM 747 O O . PRO A 1 91 ? 4.895 8.063 14.023 1.00 96.00 91 PRO A O 1
ATOM 750 N N . CYS A 1 92 ? 2.714 7.798 13.587 1.00 96.50 92 CYS A N 1
ATOM 751 C CA . CYS A 1 92 ? 2.875 7.227 12.247 1.00 96.50 92 CYS A CA 1
ATOM 752 C C . CYS A 1 92 ? 2.970 8.333 11.187 1.00 96.50 92 CYS A C 1
ATOM 754 O O . CYS A 1 92 ? 2.515 9.459 11.407 1.00 96.50 92 CYS A O 1
ATOM 756 N N . THR A 1 93 ? 3.540 8.021 10.021 1.00 95.62 93 THR A N 1
ATOM 757 C CA . THR A 1 93 ? 3.621 9.004 8.935 1.00 95.62 93 THR A CA 1
ATOM 758 C C . THR A 1 93 ? 2.239 9.282 8.340 1.00 95.62 93 THR A C 1
ATOM 760 O O . THR A 1 93 ? 1.339 8.446 8.412 1.00 95.62 93 THR A O 1
ATOM 763 N N . GLY A 1 94 ? 2.061 10.453 7.717 1.00 95.88 94 GLY A N 1
ATOM 764 C CA . GLY A 1 94 ? 0.816 10.767 7.007 1.00 95.88 94 GLY A CA 1
ATOM 765 C C . GLY A 1 94 ? 0.480 9.722 5.939 1.00 95.88 94 GLY A C 1
ATOM 766 O O . GLY A 1 94 ? -0.673 9.326 5.832 1.00 95.88 94 GLY A O 1
ATOM 767 N N . TYR A 1 95 ? 1.495 9.210 5.235 1.00 95.94 95 TYR A N 1
ATOM 768 C CA . TYR A 1 95 ? 1.347 8.160 4.226 1.00 95.94 95 TYR A CA 1
ATOM 769 C C . TYR A 1 95 ? 0.801 6.854 4.812 1.00 95.94 95 TYR A C 1
ATOM 771 O O . TYR A 1 95 ? -0.186 6.325 4.307 1.00 95.94 95 TYR A O 1
ATOM 779 N N . ASP A 1 96 ? 1.359 6.375 5.925 1.00 97.00 96 ASP A N 1
ATOM 780 C CA . ASP A 1 96 ? 0.876 5.149 6.578 1.00 97.00 96 ASP A CA 1
ATOM 781 C C . ASP A 1 96 ? -0.574 5.301 7.067 1.00 97.00 96 ASP A C 1
ATOM 783 O O . ASP A 1 96 ? -1.388 4.372 7.004 1.00 97.00 96 ASP A O 1
ATOM 787 N N . LEU A 1 97 ? -0.915 6.502 7.544 1.00 98.06 97 LEU A N 1
ATOM 788 C CA . LEU A 1 97 ? -2.241 6.813 8.063 1.00 98.06 97 LEU A CA 1
ATOM 789 C C . LEU A 1 97 ? -3.317 6.868 6.975 1.00 98.06 97 LEU A C 1
ATOM 791 O O . LEU A 1 97 ? -4.468 6.571 7.293 1.00 98.06 97 LEU A O 1
ATOM 795 N N . GLU A 1 98 ? -2.972 7.156 5.717 1.00 98.38 98 GLU A N 1
ATOM 796 C CA . GLU A 1 98 ? -3.905 7.059 4.584 1.00 98.38 98 GLU A CA 1
ATOM 797 C C . GLU A 1 98 ? -4.496 5.645 4.479 1.00 98.38 98 GLU A C 1
ATOM 799 O O . GLU A 1 98 ? -5.713 5.465 4.406 1.00 98.38 98 GLU A O 1
ATOM 804 N N . PHE A 1 99 ? -3.649 4.613 4.546 1.00 98.44 99 PHE A N 1
ATOM 805 C CA . PHE A 1 99 ? -4.083 3.219 4.418 1.00 98.44 99 PHE A CA 1
ATOM 806 C C . PHE A 1 99 ? -4.916 2.753 5.617 1.00 98.44 99 PHE A C 1
ATOM 808 O O . PHE A 1 99 ? -5.918 2.050 5.454 1.00 98.44 99 PHE A O 1
ATOM 815 N N . VAL A 1 100 ? -4.537 3.164 6.831 1.00 98.19 100 VAL A N 1
ATOM 816 C CA . VAL A 1 100 ? -5.328 2.876 8.038 1.00 98.19 100 VAL A CA 1
ATOM 817 C C . VAL A 1 100 ? -6.686 3.563 7.973 1.00 98.19 100 VAL A C 1
ATOM 819 O O . VAL A 1 100 ? -7.696 2.964 8.349 1.00 98.19 100 VAL A O 1
ATOM 822 N N . ALA A 1 101 ? -6.732 4.806 7.499 1.00 98.25 101 ALA A N 1
ATOM 823 C CA . ALA A 1 101 ? -7.974 5.548 7.407 1.00 98.25 101 ALA A CA 1
ATOM 824 C C . ALA A 1 101 ? -8.931 4.927 6.380 1.00 98.25 101 ALA A C 1
ATOM 826 O O . ALA A 1 101 ? -10.116 4.809 6.677 1.00 98.25 101 ALA A O 1
ATOM 827 N N . VAL A 1 102 ? -8.424 4.428 5.245 1.00 98.44 102 VAL A N 1
ATOM 828 C CA . VAL A 1 102 ? -9.226 3.645 4.285 1.00 98.44 102 VAL A CA 1
ATOM 829 C C . VAL A 1 102 ? -9.841 2.412 4.946 1.00 98.44 102 VAL A C 1
ATOM 831 O O . VAL A 1 102 ? -11.032 2.151 4.779 1.00 98.44 102 VAL A O 1
ATOM 834 N N . ALA A 1 103 ? -9.064 1.663 5.734 1.00 98.12 103 ALA A N 1
ATOM 835 C CA . ALA A 1 103 ? -9.590 0.499 6.446 1.00 98.12 103 ALA A CA 1
ATOM 836 C C . ALA A 1 103 ? -10.727 0.878 7.408 1.00 98.12 103 ALA A C 1
ATOM 838 O O . ALA A 1 103 ? -11.747 0.190 7.459 1.00 98.12 103 ALA A O 1
ATOM 839 N N . GLN A 1 104 ? -10.566 1.986 8.138 1.00 97.25 104 GLN A N 1
ATOM 840 C CA . GLN A 1 104 ? -11.576 2.497 9.066 1.00 97.25 104 GLN A CA 1
ATOM 841 C C . GLN A 1 104 ? -12.846 2.964 8.348 1.00 97.25 104 GLN A C 1
ATOM 843 O O . GLN A 1 104 ? -13.935 2.597 8.782 1.00 97.25 104 GLN A O 1
ATOM 848 N N . GLU A 1 105 ? -12.706 3.719 7.256 1.00 97.31 105 GLU A N 1
ATOM 849 C CA . GLU A 1 105 ? -13.826 4.221 6.450 1.00 97.31 105 GLU A CA 1
ATOM 850 C C . GLU A 1 105 ? -14.661 3.069 5.878 1.00 97.31 105 GLU A C 1
ATOM 852 O O . GLU A 1 105 ? -15.886 3.069 5.950 1.00 97.31 105 GLU A O 1
ATOM 857 N N . MET A 1 106 ? -13.990 2.024 5.391 1.00 96.88 106 MET A N 1
ATOM 858 C CA . MET A 1 106 ? -14.639 0.852 4.800 1.00 96.88 106 MET A CA 1
ATOM 859 C C . MET A 1 106 ? -15.091 -0.190 5.833 1.00 96.88 106 MET A C 1
ATOM 861 O O . MET A 1 106 ? -15.580 -1.258 5.458 1.00 96.88 106 MET A O 1
ATOM 865 N N . GLY A 1 107 ? -14.899 0.069 7.132 1.00 96.19 107 GLY A N 1
ATOM 866 C CA . GLY A 1 107 ? -15.256 -0.863 8.204 1.00 96.19 107 GLY A CA 1
ATOM 867 C C . GLY A 1 107 ? -14.526 -2.211 8.125 1.00 96.19 107 GLY A C 1
ATOM 868 O O . GLY A 1 107 ? -15.062 -3.231 8.562 1.00 96.19 107 GLY A O 1
ATOM 869 N N . THR A 1 108 ? -13.319 -2.238 7.555 1.00 96.31 108 THR A N 1
ATOM 870 C CA . THR A 1 108 ? -12.499 -3.445 7.378 1.00 96.31 108 THR A CA 1
ATOM 871 C C . THR A 1 108 ? -11.152 -3.323 8.103 1.00 96.31 108 THR A C 1
ATOM 873 O O . THR A 1 108 ? -10.923 -2.407 8.892 1.00 96.31 108 THR A O 1
ATOM 876 N N . ARG A 1 109 ? -10.252 -4.288 7.891 1.00 97.25 109 ARG A N 1
ATOM 877 C CA . ARG A 1 109 ? -8.884 -4.272 8.420 1.00 97.25 109 ARG A CA 1
ATOM 878 C C . ARG A 1 109 ? -7.877 -4.053 7.297 1.00 97.25 109 ARG A C 1
ATOM 880 O O . ARG A 1 109 ? -8.044 -4.581 6.199 1.00 97.25 109 ARG A O 1
ATOM 887 N N . LEU A 1 110 ? -6.818 -3.320 7.617 1.00 98.38 110 LEU A N 1
ATOM 888 C CA . LEU A 1 110 ? -5.629 -3.159 6.797 1.00 98.38 110 LEU A CA 1
ATOM 889 C C . LEU A 1 110 ? -4.733 -4.390 6.938 1.00 98.38 110 LEU A C 1
ATOM 891 O O . LEU A 1 110 ? -4.212 -4.672 8.018 1.00 98.38 110 LEU A O 1
ATOM 895 N N . VAL A 1 111 ? -4.530 -5.111 5.844 1.00 98.06 111 VAL A N 1
ATOM 896 C CA . VAL A 1 111 ? -3.474 -6.112 5.749 1.00 98.06 111 VAL A CA 1
ATOM 897 C C . VAL A 1 111 ? -2.161 -5.389 5.473 1.00 98.06 111 VAL A C 1
ATOM 899 O O . VAL A 1 111 ? -2.026 -4.710 4.460 1.00 98.06 111 VAL A O 1
ATOM 902 N N . THR A 1 112 ? -1.205 -5.523 6.387 1.00 97.19 112 THR A N 1
ATOM 903 C CA . THR A 1 112 ? 0.099 -4.847 6.329 1.00 97.19 112 THR A CA 1
ATOM 904 C C . THR A 1 112 ? 1.146 -5.683 7.064 1.00 97.19 112 THR A C 1
ATOM 906 O O . THR A 1 112 ? 0.799 -6.508 7.908 1.00 97.19 112 THR A O 1
ATOM 909 N N . ASN A 1 113 ? 2.432 -5.501 6.763 1.00 95.06 113 ASN A N 1
ATOM 910 C CA . ASN A 1 113 ? 3.515 -5.975 7.637 1.00 95.06 113 ASN A CA 1
ATOM 911 C C . ASN A 1 113 ? 4.286 -4.822 8.291 1.00 95.06 113 ASN A C 1
ATOM 913 O O . ASN A 1 113 ? 5.363 -5.059 8.840 1.00 95.06 113 ASN A O 1
ATOM 917 N N . ASP A 1 114 ? 3.772 -3.596 8.221 1.00 96.12 114 ASP A N 1
ATOM 918 C CA . ASP A 1 114 ? 4.365 -2.459 8.907 1.00 96.12 114 ASP A CA 1
ATOM 919 C C . ASP A 1 114 ? 4.225 -2.630 10.428 1.00 96.12 114 ASP A C 1
ATOM 921 O O . ASP A 1 114 ? 3.123 -2.752 10.973 1.00 96.12 1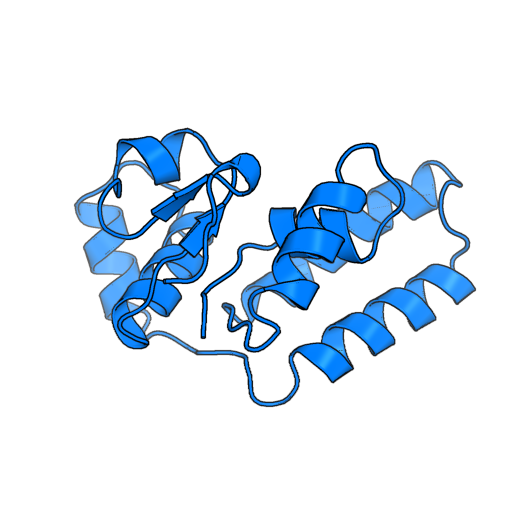14 ASP A O 1
ATOM 925 N N . GLY A 1 115 ? 5.363 -2.686 11.121 1.00 95.38 115 GLY A N 1
ATOM 926 C CA . GLY A 1 115 ? 5.406 -2.943 12.558 1.00 95.38 115 GLY A CA 1
ATOM 927 C C . GLY A 1 115 ? 4.784 -1.825 13.392 1.00 95.38 115 GLY A C 1
ATOM 928 O O . GLY A 1 115 ? 4.148 -2.112 14.411 1.00 95.38 115 GLY A O 1
ATOM 929 N N . ASP A 1 116 ? 4.915 -0.572 12.959 1.00 95.69 116 ASP A N 1
ATOM 930 C CA . ASP A 1 116 ? 4.352 0.569 13.668 1.00 95.69 116 ASP A CA 1
ATOM 931 C C . ASP A 1 116 ? 2.836 0.615 13.488 1.00 95.69 116 ASP A C 1
ATOM 933 O O . ASP A 1 116 ? 2.117 0.809 14.472 1.00 95.69 116 ASP A O 1
ATOM 937 N N . LEU A 1 117 ? 2.319 0.337 12.290 1.00 97.50 117 LEU A N 1
ATOM 938 C CA . LEU A 1 117 ? 0.873 0.227 12.080 1.00 97.50 117 LEU A CA 1
ATOM 939 C C . LEU A 1 117 ? 0.257 -0.940 12.859 1.00 97.50 117 LEU A C 1
ATOM 941 O O . LEU A 1 117 ? -0.802 -0.794 13.476 1.00 97.50 117 LEU A O 1
ATOM 945 N N . LEU A 1 118 ? 0.921 -2.098 12.876 1.00 97.81 118 LEU A N 1
ATOM 946 C CA . LEU A 1 118 ? 0.487 -3.261 13.657 1.00 97.81 118 LEU A CA 1
ATOM 947 C C . LEU A 1 118 ? 0.447 -2.963 15.161 1.00 97.81 118 LEU A C 1
ATOM 949 O O . LEU A 1 118 ? -0.487 -3.374 15.852 1.00 97.81 118 LEU A O 1
ATOM 953 N N . LYS A 1 119 ? 1.431 -2.211 15.662 1.00 97.44 119 LYS A N 1
ATOM 954 C CA . LYS A 1 119 ? 1.530 -1.819 17.070 1.00 97.44 119 LYS A CA 1
ATOM 955 C C . LYS A 1 119 ? 0.484 -0.779 17.472 1.00 97.44 119 LYS A C 1
ATOM 957 O O . LYS A 1 119 ? -0.129 -0.922 18.529 1.00 97.44 119 LYS A O 1
ATOM 962 N N . HIS A 1 120 ? 0.293 0.271 16.674 1.00 97.75 120 HIS A N 1
ATOM 963 C CA . HIS A 1 120 ? -0.573 1.398 17.040 1.00 97.75 120 HIS A CA 1
ATOM 964 C C . HIS A 1 120 ? -2.054 1.149 16.722 1.00 97.75 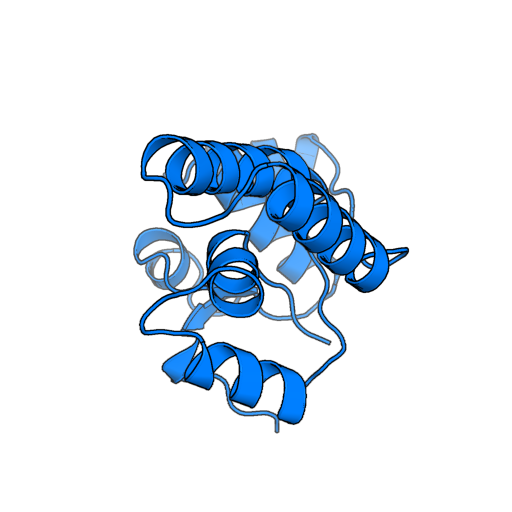120 HIS A C 1
ATOM 966 O O . HIS A 1 120 ? -2.924 1.719 17.381 1.00 97.75 120 HIS A O 1
ATOM 972 N N . PHE A 1 121 ? -2.358 0.256 15.775 1.00 97.50 121 PHE A N 1
ATOM 973 C CA . PHE A 1 121 ? -3.725 -0.018 15.326 1.00 97.50 121 PHE A CA 1
ATOM 974 C C . PHE A 1 121 ? -4.101 -1.514 15.350 1.00 97.50 121 PHE A C 1
ATOM 976 O O . PHE A 1 121 ? -4.711 -2.000 14.398 1.00 97.50 121 PHE A O 1
ATOM 983 N N . PRO A 1 122 ? -3.867 -2.264 16.443 1.00 96.19 122 PRO A N 1
ATOM 984 C CA . PRO A 1 122 ? -3.998 -3.730 16.466 1.00 96.19 122 PRO A CA 1
ATOM 985 C C . PRO A 1 122 ? -5.414 -4.254 16.160 1.00 96.19 122 PRO A C 1
ATOM 987 O O . PRO A 1 122 ? -5.596 -5.412 15.782 1.00 96.19 122 PRO A O 1
ATOM 990 N N . ARG A 1 123 ? -6.443 -3.410 16.323 1.00 94.75 123 ARG A N 1
ATOM 991 C CA . ARG A 1 123 ? -7.833 -3.736 15.960 1.00 94.75 123 ARG A CA 1
ATOM 992 C C . ARG A 1 123 ? -8.151 -3.467 14.488 1.00 94.75 123 ARG A C 1
ATOM 994 O O . ARG A 1 123 ? -9.039 -4.118 13.948 1.00 94.75 123 ARG A O 1
ATOM 1001 N N . ALA A 1 124 ? -7.445 -2.530 13.858 1.00 95.75 124 ALA A N 1
ATOM 1002 C CA . ALA A 1 124 ? -7.673 -2.112 12.476 1.00 95.75 124 ALA A CA 1
ATOM 1003 C C . ALA A 1 124 ? -6.643 -2.689 11.496 1.00 95.75 124 ALA A C 1
ATOM 1005 O O . ALA A 1 124 ? -6.855 -2.595 10.297 1.00 95.75 124 ALA A O 1
ATOM 1006 N N . THR A 1 125 ? -5.567 -3.322 11.967 1.00 97.81 125 THR A N 1
ATOM 1007 C CA . THR A 1 125 ? -4.553 -3.958 11.114 1.00 97.81 125 THR A CA 1
ATOM 1008 C C . THR A 1 125 ? -4.449 -5.456 11.361 1.00 97.81 125 THR A C 1
ATOM 1010 O O . THR A 1 125 ? -4.876 -5.953 12.405 1.00 97.81 125 THR A O 1
ATOM 1013 N N . ILE A 1 126 ? -3.927 -6.202 10.390 1.00 97.12 126 ILE A N 1
ATOM 1014 C CA . ILE A 1 126 ? -3.627 -7.632 10.492 1.00 97.12 126 ILE A CA 1
ATOM 1015 C C . ILE A 1 126 ? -2.342 -7.953 9.712 1.00 97.12 126 ILE A C 1
ATOM 1017 O O . ILE A 1 126 ? -2.208 -7.508 8.570 1.00 97.12 126 ILE A O 1
ATOM 1021 N N . PRO A 1 1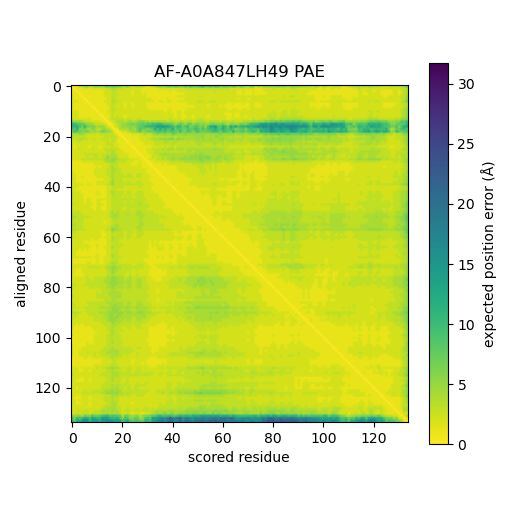27 ? -1.403 -8.737 10.277 1.00 96.31 127 PRO A N 1
ATOM 1022 C CA . PRO A 1 127 ? -0.223 -9.170 9.539 1.00 96.31 127 PRO A CA 1
ATOM 1023 C C . PRO A 1 127 ? -0.606 -9.993 8.309 1.00 96.31 127 PRO A C 1
ATOM 1025 O O . PRO A 1 127 ? -1.456 -10.882 8.407 1.00 96.31 127 PRO A O 1
ATOM 1028 N N . LEU A 1 128 ? 0.072 -9.787 7.175 1.00 94.94 128 LEU A N 1
ATOM 1029 C CA . LEU A 1 128 ? -0.199 -10.532 5.933 1.00 94.94 128 LEU A CA 1
ATOM 1030 C C . LEU A 1 128 ? -0.202 -12.054 6.155 1.00 94.94 128 LEU A C 1
ATOM 1032 O O . LEU A 1 128 ? -1.114 -12.758 5.726 1.00 94.94 128 LEU A O 1
ATOM 1036 N N . LYS A 1 129 ? 0.786 -12.561 6.899 1.00 93.69 129 LYS A N 1
ATOM 1037 C CA . LYS A 1 129 ? 0.925 -13.994 7.220 1.00 93.69 129 LYS A CA 1
ATOM 1038 C C . LYS A 1 129 ? -0.234 -14.547 8.075 1.00 93.69 129 LYS A C 1
ATOM 1040 O O . LYS A 1 129 ? -0.561 -15.739 8.014 1.00 93.69 129 LYS A O 1
ATOM 1045 N N . GLU A 1 130 ? -0.867 -13.683 8.864 1.00 93.19 130 GLU A N 1
ATOM 1046 C CA . GLU A 1 130 ? -1.920 -14.029 9.824 1.00 93.19 130 GLU A CA 1
ATOM 1047 C C . GLU A 1 130 ? -3.320 -13.853 9.247 1.00 93.19 130 GLU A C 1
ATOM 1049 O O . GLU A 1 130 ? -4.285 -14.312 9.857 1.00 93.19 130 GLU A O 1
ATOM 1054 N N . PHE A 1 131 ? -3.456 -13.260 8.057 1.00 91.88 131 PHE A N 1
ATOM 1055 C CA . PHE A 1 131 ? -4.760 -13.100 7.436 1.00 91.88 131 PHE A CA 1
ATOM 1056 C C . PHE A 1 131 ? -5.464 -14.450 7.261 1.00 91.88 131 PHE A C 1
ATOM 1058 O O . PHE A 1 131 ? -4.920 -15.397 6.682 1.00 91.88 131 PHE A O 1
ATOM 1065 N N . ARG A 1 132 ? -6.693 -14.542 7.767 1.00 84.88 132 ARG A N 1
ATOM 1066 C CA . ARG A 1 132 ? -7.611 -15.672 7.608 1.00 84.88 132 ARG A CA 1
ATOM 1067 C C . ARG A 1 132 ? -8.993 -15.083 7.341 1.00 84.88 132 ARG A C 1
ATOM 1069 O O . ARG A 1 132 ? -9.439 -14.225 8.102 1.00 84.88 132 ARG A O 1
ATOM 1076 N N . LYS A 1 133 ? -9.652 -15.521 6.267 1.00 75.00 133 LYS A N 1
ATOM 1077 C CA . LYS A 1 133 ? -11.050 -15.158 6.017 1.00 75.00 133 LYS A CA 1
ATOM 1078 C C . LYS A 1 133 ? -11.924 -15.984 6.958 1.00 75.00 133 LYS A C 1
ATOM 1080 O O . LYS A 1 133 ? -11.688 -17.187 7.077 1.00 75.00 133 LYS A O 1
ATOM 1085 N N . LYS A 1 134 ? -12.824 -15.315 7.679 1.00 59.69 134 LYS A N 1
ATOM 1086 C CA . LYS A 1 134 ? -13.846 -15.985 8.489 1.00 59.69 134 LYS A CA 1
ATOM 1087 C C . LYS A 1 134 ? -14.908 -16.600 7.593 1.00 59.69 134 LYS A C 1
ATOM 1089 O O . LYS A 1 134 ? -15.177 -15.991 6.533 1.00 59.69 134 LYS A O 1
#

Secondary structure (DSSP, 8-state):
-EEE-HHHHHHHHS-STTHHHHHHHHHH---EEB-TTHHHHHHHHHHHHHHTTSS-HHHHHHHHHHHHHHTTT-B-PPPHHHHHHHHTTSSS-HHHHHHHHHHHHTTS-EEE--HHHHHH-TTTEEEGGG----

pLDDT: mean 95.34, std 5.42, range [59.69, 98.56]

Nearest PDB structures (foldseek):
  2fe1-assembly1_A-2  TM=7.999E-01  e=1.511E-07  Pyrobaculum aerophilum str. IM2
  1v8p-assembly1_D  TM=7.812E-01  e=8.501E-04  Pyrobaculum aerophilum
  4xgq-assembly2_G  TM=7.078E-01  e=1.347E-03  Mycobacterium tuberculosis H37Rv
  4xgr-assembly1_A  TM=7.393E-01  e=8.503E-03  Mycobacterium tuberculosis H37Rv
  4g3a-assembly1_A  TM=2.173E-01  e=5.367E+00  Drosophila melanogaster

Solvent-accessible surface area (backbone atoms only — not comparable to full-atom values): 7517 Å² total; per-residue (Å²): 106,36,19,38,39,46,68,51,52,45,29,58,75,43,94,60,97,49,32,69,55,37,53,53,41,42,75,67,50,70,48,57,30,29,29,70,64,36,62,60,55,43,52,55,53,48,51,54,36,40,78,70,67,76,37,54,72,70,55,48,51,52,50,52,52,55,55,51,61,70,37,61,96,27,57,42,87,72,61,68,69,60,49,53,58,46,51,78,74,39,98,59,54,73,71,63,42,44,30,51,47,33,6,58,75,70,74,34,37,18,35,37,82,54,66,66,55,45,68,77,34,60,89,44,32,41,46,60,91,69,66,71,80,130

Mean predicted aligned error: 2.82 Å